Protein AF-W9H389-F1 (afdb_monomer_lite)

Sequence (97 aa):
MKTRSFRIDKRYYAYLRLVSDIKHALTQALAEEHAERGLTMADMARVLDVDRSHISRKLSGETNMTLETLADLAYALGRPVRVSLPPRDVESRQSGE

Structure (mmCIF, N/CA/C/O backbone):
data_AF-W9H389-F1
#
_entry.id   AF-W9H389-F1
#
loop_
_atom_site.group_PDB
_atom_site.id
_atom_site.type_symbol
_atom_site.label_atom_id
_atom_site.label_alt_id
_atom_site.label_comp_id
_atom_site.label_asym_id
_atom_site.label_entity_id
_atom_site.label_seq_id
_atom_site.pdbx_PDB_ins_code
_atom_site.Cartn_x
_atom_site.Cartn_y
_atom_site.Cartn_z
_atom_site.occupancy
_atom_site.B_iso_or_equiv
_atom_site.auth_seq_id
_atom_site.auth_comp_id
_atom_site.auth_asym_id
_atom_site.auth_atom_id
_atom_site.pdbx_PDB_model_num
ATOM 1 N N . MET A 1 1 ? 36.526 12.096 -2.432 1.00 42.72 1 MET A N 1
ATOM 2 C CA . MET A 1 1 ? 35.247 11.365 -2.288 1.00 42.72 1 MET A CA 1
ATOM 3 C C . MET A 1 1 ? 34.924 10.733 -3.639 1.00 42.72 1 MET A C 1
ATOM 5 O O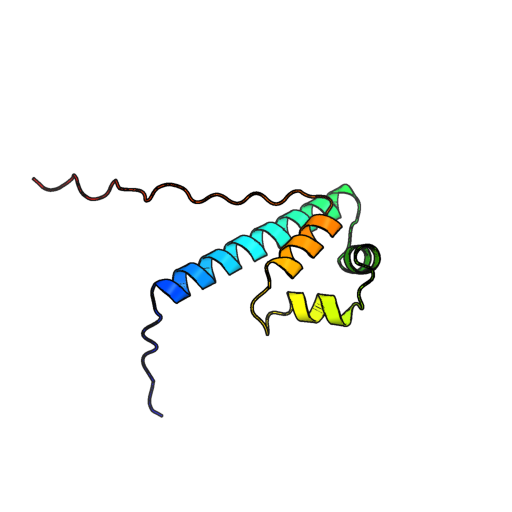 . MET A 1 1 ? 34.699 11.470 -4.587 1.00 42.72 1 MET A O 1
ATOM 9 N N . LYS A 1 2 ? 35.059 9.409 -3.807 1.00 34.62 2 LYS A N 1
ATOM 10 C CA . LYS A 1 2 ? 34.801 8.764 -5.108 1.00 34.62 2 LYS A CA 1
ATOM 11 C C . LYS A 1 2 ? 33.290 8.694 -5.322 1.00 34.62 2 LYS A C 1
ATOM 13 O O . LYS A 1 2 ? 32.633 7.856 -4.710 1.00 34.62 2 LYS A O 1
ATOM 18 N N . THR A 1 3 ? 32.755 9.556 -6.181 1.00 47.94 3 THR A N 1
ATOM 19 C CA . THR A 1 3 ? 31.381 9.467 -6.682 1.00 47.94 3 THR A CA 1
ATOM 20 C C . THR A 1 3 ? 31.270 8.184 -7.501 1.00 47.94 3 THR A C 1
ATOM 22 O O . THR A 1 3 ? 31.596 8.151 -8.687 1.00 47.94 3 THR A O 1
ATOM 25 N N . ARG A 1 4 ? 30.902 7.075 -6.848 1.00 49.12 4 ARG A N 1
ATOM 26 C CA . ARG A 1 4 ? 30.550 5.837 -7.543 1.00 49.12 4 ARG A CA 1
ATOM 27 C C . ARG A 1 4 ? 29.314 6.151 -8.375 1.00 49.12 4 ARG A C 1
ATOM 29 O O . ARG A 1 4 ? 28.227 6.302 -7.832 1.00 49.12 4 ARG A O 1
ATOM 36 N N . SER A 1 5 ? 29.505 6.283 -9.684 1.00 50.50 5 SER A N 1
ATOM 37 C CA . SER A 1 5 ? 28.424 6.253 -10.660 1.00 50.50 5 SER A CA 1
ATOM 38 C C . SER A 1 5 ? 27.608 4.983 -10.403 1.00 50.50 5 SER A C 1
ATOM 40 O O . SER A 1 5 ? 28.050 3.875 -10.709 1.00 50.50 5 SER A O 1
ATOM 42 N N . PHE A 1 6 ? 26.450 5.129 -9.758 1.00 57.75 6 PHE A N 1
ATOM 43 C CA . PHE A 1 6 ? 25.459 4.069 -9.691 1.00 57.75 6 PHE A CA 1
ATOM 44 C C . PHE A 1 6 ? 24.930 3.911 -11.115 1.00 57.75 6 PHE A C 1
ATOM 46 O O . PHE A 1 6 ? 24.046 4.643 -11.554 1.00 57.75 6 PHE A O 1
ATOM 53 N N . ARG A 1 7 ? 25.491 2.963 -11.869 1.00 60.41 7 ARG A N 1
ATOM 54 C CA . ARG A 1 7 ? 24.798 2.391 -13.025 1.00 60.41 7 ARG A CA 1
ATOM 55 C C . ARG A 1 7 ? 23.595 1.647 -12.462 1.00 60.41 7 ARG A C 1
ATOM 57 O O . ARG A 1 7 ? 23.687 0.468 -12.143 1.00 60.41 7 ARG A O 1
ATOM 64 N N . ILE A 1 8 ? 22.506 2.372 -12.234 1.00 67.06 8 ILE A N 1
ATOM 65 C CA . ILE A 1 8 ? 21.264 1.781 -11.759 1.00 67.06 8 ILE A CA 1
ATOM 66 C C . ILE A 1 8 ? 20.775 0.828 -12.857 1.00 67.06 8 ILE A C 1
ATOM 68 O O . ILE A 1 8 ? 20.525 1.246 -13.988 1.00 67.06 8 ILE A O 1
ATOM 72 N N . ASP A 1 9 ? 20.714 -0.464 -12.536 1.00 81.75 9 ASP A N 1
ATOM 73 C CA . ASP A 1 9 ? 20.277 -1.522 -13.448 1.00 81.75 9 ASP A CA 1
ATOM 74 C C . ASP A 1 9 ? 18.822 -1.262 -13.892 1.00 81.75 9 ASP A C 1
ATOM 76 O O . ASP A 1 9 ? 17.969 -0.902 -13.078 1.00 81.75 9 ASP A O 1
ATOM 80 N N . LYS A 1 10 ? 18.506 -1.480 -15.178 1.00 85.31 10 LYS A N 1
ATOM 81 C CA . LYS A 1 10 ? 17.125 -1.449 -15.701 1.00 85.31 10 LYS A CA 1
ATOM 82 C C . LYS A 1 10 ? 16.188 -2.349 -14.884 1.00 85.31 10 LYS A C 1
ATOM 84 O O . LYS A 1 10 ? 15.024 -2.003 -14.696 1.00 85.31 10 LYS A O 1
ATOM 89 N N . ARG A 1 11 ? 16.700 -3.469 -14.363 1.00 83.56 11 ARG A N 1
ATOM 90 C CA . ARG A 1 11 ? 15.987 -4.367 -13.442 1.00 83.56 11 ARG A CA 1
ATOM 91 C C . ARG A 1 11 ? 15.606 -3.663 -12.141 1.00 83.56 11 ARG A C 1
ATOM 93 O O . ARG A 1 11 ? 14.482 -3.817 -11.675 1.00 83.56 11 ARG A O 1
ATOM 100 N N . TYR A 1 12 ? 16.509 -2.856 -11.586 1.00 84.88 12 TYR A N 1
ATOM 101 C CA . TYR A 1 12 ? 16.245 -2.095 -10.368 1.00 84.88 12 TYR A CA 1
ATOM 102 C C . TYR A 1 12 ? 15.212 -0.987 -10.601 1.00 84.88 12 TYR A C 1
ATOM 104 O O . TYR A 1 12 ? 14.335 -0.798 -9.770 1.00 84.88 12 TYR A O 1
ATOM 112 N N . TYR A 1 13 ? 15.232 -0.311 -11.754 1.00 85.38 13 TYR A N 1
ATOM 113 C CA . TYR A 1 13 ? 14.175 0.649 -12.101 1.00 85.38 13 TYR A CA 1
ATOM 114 C C . TYR A 1 13 ? 12.796 0.000 -12.240 1.00 85.38 13 TYR A C 1
ATOM 116 O O . TYR A 1 13 ? 11.815 0.559 -11.755 1.00 85.38 13 TYR A O 1
ATOM 124 N N . ALA A 1 14 ? 12.713 -1.178 -12.868 1.00 86.56 14 ALA A N 1
ATOM 125 C CA . ALA A 1 14 ? 11.458 -1.925 -12.951 1.00 86.56 14 ALA A CA 1
ATOM 126 C C . ALA A 1 14 ? 10.934 -2.288 -11.551 1.00 86.56 14 ALA A C 1
ATOM 128 O O . ALA A 1 14 ? 9.749 -2.116 -11.274 1.00 86.56 14 ALA A O 1
ATOM 129 N N . TYR A 1 15 ? 11.832 -2.709 -10.655 1.00 86.50 15 TYR A N 1
ATOM 130 C CA . TYR A 1 15 ? 11.513 -2.955 -9.251 1.00 86.50 15 TYR A CA 1
ATOM 131 C C . TYR A 1 15 ? 11.000 -1.694 -8.534 1.00 86.50 15 TYR A C 1
ATOM 133 O O . TYR A 1 15 ? 9.925 -1.722 -7.940 1.00 86.50 15 TYR A O 1
ATOM 141 N N . LEU A 1 16 ? 11.726 -0.575 -8.622 1.00 86.69 16 LEU A N 1
ATOM 142 C CA . LEU A 1 16 ? 11.325 0.686 -7.990 1.00 86.69 16 LEU A CA 1
ATOM 143 C C . LEU A 1 16 ? 9.964 1.176 -8.486 1.00 86.69 16 LEU A C 1
ATOM 145 O O . LEU A 1 16 ? 9.155 1.643 -7.686 1.00 86.69 16 LEU A O 1
ATOM 149 N N . ARG A 1 17 ? 9.705 1.047 -9.792 1.00 88.19 17 ARG A N 1
ATOM 150 C CA . ARG A 1 17 ? 8.418 1.407 -10.390 1.00 88.19 17 ARG A CA 1
ATOM 151 C C . ARG A 1 17 ? 7.288 0.567 -9.806 1.00 88.19 17 ARG A C 1
ATOM 153 O O . ARG A 1 17 ? 6.328 1.137 -9.307 1.00 88.19 17 ARG A O 1
ATOM 160 N N . LEU A 1 18 ? 7.453 -0.757 -9.764 1.00 88.06 18 LEU A N 1
ATOM 161 C CA . LEU A 1 18 ? 6.474 -1.662 -9.157 1.00 88.06 18 LEU A CA 1
ATOM 162 C C . LEU A 1 18 ? 6.168 -1.280 -7.700 1.00 88.06 18 LEU A C 1
ATOM 164 O O . LEU A 1 18 ? 5.007 -1.201 -7.312 1.00 88.06 18 LEU A O 1
ATOM 168 N N . VAL A 1 19 ? 7.200 -1.013 -6.895 1.00 86.38 19 VAL A N 1
ATOM 169 C CA . VAL A 1 19 ? 7.017 -0.607 -5.492 1.00 86.38 19 VAL A CA 1
ATOM 170 C C . VAL A 1 19 ? 6.272 0.721 -5.388 1.00 86.38 19 VAL A C 1
ATOM 172 O O . VAL A 1 19 ? 5.401 0.863 -4.531 1.00 86.38 19 VAL A O 1
ATOM 175 N N . SER A 1 20 ? 6.610 1.692 -6.237 1.00 86.56 20 SER A N 1
ATOM 176 C CA . SER A 1 20 ? 5.943 2.995 -6.269 1.00 86.56 20 SER A CA 1
ATOM 177 C C . SER A 1 20 ? 4.463 2.857 -6.625 1.00 86.56 20 SER A C 1
ATOM 179 O O . SER A 1 20 ? 3.617 3.417 -5.929 1.00 86.56 20 SER A O 1
ATOM 181 N N . ASP A 1 21 ? 4.153 2.069 -7.656 1.00 90.56 21 ASP A N 1
ATOM 182 C CA . ASP A 1 21 ? 2.785 1.840 -8.125 1.00 90.56 21 ASP A CA 1
ATOM 183 C C . ASP A 1 21 ? 1.944 1.153 -7.034 1.00 90.56 21 ASP A C 1
ATOM 185 O O . ASP A 1 21 ? 0.836 1.596 -6.726 1.00 90.56 21 ASP A O 1
ATOM 189 N N . ILE A 1 22 ? 2.503 0.137 -6.363 1.00 90.56 22 ILE A N 1
ATOM 190 C CA . ILE A 1 22 ? 1.853 -0.545 -5.232 1.00 90.56 22 ILE A CA 1
ATOM 191 C C . ILE A 1 22 ? 1.599 0.421 -4.066 1.00 90.56 22 ILE A C 1
ATOM 193 O O . ILE A 1 22 ? 0.494 0.458 -3.525 1.00 90.56 22 ILE A O 1
ATOM 197 N N . LYS A 1 23 ? 2.600 1.219 -3.668 1.00 86.12 23 LYS A N 1
ATOM 198 C CA . LYS A 1 23 ? 2.451 2.191 -2.570 1.00 86.12 23 LYS A CA 1
ATOM 199 C C . LYS A 1 23 ? 1.376 3.227 -2.872 1.00 86.12 23 LYS A C 1
ATOM 201 O O . LYS A 1 23 ? 0.600 3.580 -1.982 1.00 86.12 23 LYS A O 1
ATOM 206 N N . HIS A 1 24 ? 1.330 3.707 -4.112 1.00 89.50 24 HIS A N 1
ATOM 207 C CA . HIS A 1 24 ? 0.315 4.654 -4.541 1.00 89.50 24 HIS A CA 1
ATOM 208 C C . HIS A 1 24 ? -1.083 4.032 -4.460 1.00 89.50 24 HIS A C 1
ATOM 210 O O . HIS A 1 24 ? -1.957 4.609 -3.818 1.00 89.50 24 HIS A O 1
ATOM 216 N N . ALA A 1 25 ? -1.264 2.824 -5.005 1.00 91.88 25 ALA A N 1
ATOM 217 C CA . ALA A 1 25 ? -2.540 2.110 -4.964 1.00 91.88 25 ALA A CA 1
ATOM 218 C C . ALA A 1 25 ? -3.038 1.867 -3.528 1.00 91.88 25 ALA A C 1
ATOM 220 O O . ALA A 1 25 ? -4.202 2.123 -3.231 1.00 91.88 25 ALA A O 1
ATOM 221 N N . LEU A 1 26 ? -2.155 1.440 -2.616 1.00 88.00 26 LEU A N 1
ATOM 222 C CA . LEU A 1 26 ? -2.494 1.258 -1.200 1.00 88.00 26 LEU A CA 1
ATOM 223 C C . LEU A 1 26 ? -2.891 2.572 -0.518 1.00 88.00 26 LEU A C 1
ATOM 225 O O . LEU A 1 26 ? -3.849 2.602 0.248 1.00 88.00 26 LEU A O 1
ATOM 229 N N . THR A 1 27 ? -2.169 3.659 -0.801 1.00 87.88 27 THR A N 1
ATOM 230 C CA . THR A 1 27 ? -2.458 4.976 -0.213 1.00 87.88 27 THR A CA 1
ATOM 231 C C . THR A 1 27 ? -3.805 5.512 -0.693 1.00 87.88 27 THR A C 1
ATOM 233 O O . THR A 1 27 ? -4.566 6.037 0.114 1.00 87.88 27 THR A O 1
ATOM 236 N N . GLN A 1 28 ? -4.118 5.357 -1.985 1.00 92.88 28 GLN A N 1
ATOM 237 C CA . GLN A 1 28 ? -5.422 5.739 -2.535 1.00 92.88 28 GLN A CA 1
ATOM 238 C C . GLN A 1 28 ? -6.544 4.905 -1.916 1.00 92.88 28 GLN A C 1
ATOM 240 O O . GLN A 1 28 ? -7.492 5.471 -1.384 1.00 92.88 28 GLN A O 1
ATOM 245 N N . ALA A 1 29 ? -6.387 3.579 -1.874 1.00 91.62 29 ALA A N 1
ATOM 246 C CA . ALA A 1 29 ? -7.372 2.698 -1.259 1.00 91.62 29 ALA A CA 1
ATOM 247 C C . ALA A 1 29 ? -7.628 3.050 0.213 1.00 91.62 29 ALA A C 1
ATOM 249 O O . ALA A 1 29 ? -8.774 3.114 0.639 1.00 91.62 29 ALA A O 1
ATOM 250 N N . LEU A 1 30 ? -6.579 3.340 0.986 1.00 88.75 30 LEU A N 1
ATOM 251 C CA . LEU A 1 30 ? -6.736 3.777 2.370 1.00 88.75 30 LEU A CA 1
ATOM 252 C C . LEU A 1 30 ? -7.480 5.112 2.480 1.00 88.75 30 LEU A C 1
ATOM 254 O O . LEU A 1 30 ? -8.319 5.258 3.362 1.00 88.75 30 LEU A O 1
ATOM 258 N N . ALA A 1 31 ? -7.171 6.084 1.619 1.00 90.00 31 ALA A N 1
ATOM 259 C CA . ALA A 1 31 ? -7.848 7.377 1.624 1.00 90.00 31 ALA A CA 1
ATOM 260 C C . ALA A 1 31 ? -9.342 7.236 1.289 1.00 90.00 31 ALA A C 1
ATOM 262 O O . ALA A 1 31 ? -10.173 7.853 1.953 1.00 90.00 31 ALA A O 1
ATOM 263 N N . GLU A 1 32 ? -9.677 6.391 0.313 1.00 93.88 32 GLU A N 1
ATOM 264 C CA . GLU A 1 32 ? -11.057 6.056 -0.052 1.00 93.88 32 GLU A CA 1
ATOM 265 C C . GLU A 1 32 ? -11.794 5.382 1.114 1.00 93.88 32 GLU A C 1
ATOM 267 O O . GLU A 1 32 ? -12.834 5.869 1.546 1.00 93.88 32 GLU A O 1
ATOM 272 N N . GLU A 1 33 ? -11.227 4.326 1.706 1.00 92.94 33 GLU A N 1
ATOM 273 C CA . GLU A 1 33 ? -11.855 3.630 2.838 1.00 92.94 33 GLU A CA 1
ATOM 274 C C . GLU A 1 33 ? -11.955 4.511 4.093 1.00 92.94 33 GLU A C 1
ATOM 276 O O . GLU A 1 33 ? -12.903 4.405 4.878 1.00 92.94 33 GLU A O 1
ATOM 281 N N . HIS A 1 34 ? -10.998 5.414 4.298 1.00 90.88 34 HIS A N 1
ATOM 282 C CA . HIS A 1 34 ? -11.083 6.398 5.367 1.00 90.88 34 HIS A CA 1
ATOM 283 C C . HIS A 1 34 ? -12.245 7.370 5.139 1.00 90.88 34 HIS A C 1
ATOM 285 O O . HIS A 1 34 ? -12.998 7.648 6.071 1.00 90.88 34 HIS A O 1
ATOM 291 N N . ALA A 1 35 ? -12.423 7.855 3.909 1.00 92.88 35 ALA A N 1
ATOM 292 C CA . ALA A 1 35 ? -13.517 8.754 3.561 1.00 92.88 35 ALA A CA 1
ATOM 293 C C . ALA A 1 35 ? -14.894 8.068 3.636 1.00 92.88 35 ALA A C 1
ATOM 295 O O . ALA A 1 35 ? -15.856 8.689 4.081 1.00 92.88 35 ALA A O 1
ATOM 296 N N . GLU A 1 36 ? -14.992 6.799 3.233 1.00 92.75 36 GLU A N 1
ATOM 297 C CA . GLU A 1 36 ? -16.261 6.063 3.179 1.00 92.75 36 GLU A CA 1
ATOM 298 C C . GLU A 1 36 ? -16.717 5.525 4.540 1.00 92.75 36 GLU A C 1
ATOM 300 O O . GLU A 1 36 ? -17.898 5.612 4.875 1.00 92.75 36 GLU A O 1
ATOM 305 N N . ARG A 1 37 ? -15.800 4.952 5.332 1.00 91.88 37 ARG A N 1
ATOM 306 C CA . ARG A 1 37 ? -16.145 4.245 6.581 1.00 91.88 37 ARG A CA 1
ATOM 307 C C . ARG A 1 37 ? -15.287 4.628 7.787 1.00 91.88 37 ARG A C 1
ATOM 309 O O . ARG A 1 37 ? -15.382 3.983 8.829 1.00 91.88 37 ARG A O 1
ATOM 316 N N . GLY A 1 38 ? -14.438 5.649 7.665 1.00 89.75 38 GLY A N 1
ATOM 317 C CA . GLY A 1 38 ? -13.566 6.102 8.751 1.00 89.75 38 GLY A CA 1
ATOM 318 C C . GLY A 1 38 ? -12.430 5.135 9.085 1.00 89.75 38 GLY A C 1
ATOM 319 O O . GLY A 1 38 ? -11.829 5.268 10.149 1.00 89.75 38 GLY A O 1
ATOM 320 N N . LEU A 1 39 ? -12.126 4.168 8.207 1.00 87.75 39 LEU A N 1
ATOM 321 C CA . LEU A 1 39 ? -11.078 3.174 8.445 1.00 87.75 39 LEU A CA 1
ATOM 322 C C . LEU A 1 39 ? -9.734 3.872 8.681 1.00 87.75 39 LEU A C 1
ATOM 324 O O . LEU A 1 39 ? -9.324 4.732 7.900 1.00 87.75 39 LEU A O 1
ATOM 328 N N . THR A 1 40 ? -9.024 3.501 9.744 1.00 85.25 40 THR A N 1
ATOM 329 C CA . THR A 1 40 ? -7.680 4.020 10.016 1.00 85.25 40 THR A CA 1
ATOM 330 C C . THR A 1 40 ? -6.618 2.928 9.940 1.00 85.25 40 THR A C 1
ATOM 332 O O . THR A 1 40 ? -6.889 1.731 10.026 1.00 85.25 40 THR A O 1
ATOM 335 N N . MET A 1 41 ? -5.353 3.350 9.875 1.00 76.81 41 MET A N 1
ATOM 336 C CA . MET A 1 41 ? -4.198 2.461 10.047 1.00 76.81 41 MET A CA 1
ATOM 337 C C . MET A 1 41 ? -4.254 1.638 11.342 1.00 76.81 41 MET A C 1
ATOM 339 O O . MET A 1 41 ? -3.767 0.510 11.377 1.00 76.81 41 MET A O 1
ATOM 343 N N . ALA A 1 42 ? -4.820 2.202 12.415 1.00 80.06 42 ALA A N 1
ATOM 344 C CA . ALA A 1 42 ? -4.969 1.499 13.684 1.00 80.06 42 ALA A CA 1
ATOM 345 C C . ALA A 1 42 ? -6.029 0.394 13.594 1.00 80.06 42 ALA A C 1
ATOM 347 O O . ALA A 1 42 ? -5.866 -0.653 14.211 1.00 80.06 42 ALA A O 1
ATOM 348 N N . ASP A 1 43 ? -7.075 0.598 12.795 1.00 83.19 43 ASP A N 1
ATOM 349 C CA . ASP A 1 43 ? -8.116 -0.405 12.580 1.00 83.19 43 ASP A CA 1
ATOM 350 C C . ASP A 1 43 ? -7.607 -1.553 11.717 1.00 83.19 43 ASP A C 1
ATOM 352 O O . ASP A 1 43 ? -7.809 -2.709 12.073 1.00 83.19 43 ASP A O 1
ATOM 356 N N . MET A 1 44 ? -6.836 -1.261 10.665 1.00 81.62 44 MET A N 1
ATOM 357 C CA . MET A 1 44 ? -6.162 -2.310 9.891 1.00 81.62 44 MET A CA 1
ATOM 358 C C . MET A 1 44 ? -5.218 -3.150 10.759 1.00 81.62 44 MET A C 1
ATOM 360 O O . MET A 1 44 ? -5.152 -4.364 10.593 1.00 81.62 44 MET A O 1
ATOM 364 N N . ALA A 1 45 ? -4.531 -2.532 11.725 1.00 79.25 45 ALA A N 1
ATOM 365 C CA . ALA A 1 45 ? -3.694 -3.264 12.672 1.00 79.25 45 ALA A CA 1
ATOM 366 C C . ALA A 1 45 ? -4.479 -4.210 13.579 1.00 79.25 45 ALA A C 1
ATOM 368 O O . ALA A 1 45 ? -4.026 -5.323 13.831 1.00 79.25 45 ALA A O 1
ATOM 369 N N . ARG A 1 46 ? -5.672 -3.795 14.011 1.00 82.19 46 ARG A N 1
ATOM 370 C CA . ARG A 1 46 ? -6.583 -4.651 14.778 1.00 82.19 46 ARG A CA 1
ATOM 371 C C . ARG A 1 46 ? -7.113 -5.809 13.937 1.00 82.19 46 ARG A C 1
ATOM 373 O O . ARG A 1 46 ? -7.149 -6.926 14.429 1.00 82.19 46 ARG A O 1
ATOM 380 N N . VAL A 1 47 ? -7.497 -5.553 12.683 1.00 81.88 47 VAL A N 1
ATOM 381 C CA . VAL A 1 47 ? -8.010 -6.590 11.765 1.00 81.88 47 VAL A CA 1
ATOM 382 C C . VAL A 1 47 ? -6.961 -7.663 11.488 1.00 81.88 47 VAL A C 1
ATOM 384 O O . VAL A 1 47 ? -7.296 -8.839 11.389 1.00 81.88 47 VAL A O 1
ATOM 387 N N . LEU A 1 48 ? -5.699 -7.260 11.368 1.00 79.94 48 LEU A N 1
ATOM 388 C CA . LEU A 1 48 ? -4.597 -8.173 11.090 1.00 79.94 48 LEU A CA 1
ATOM 389 C C . LEU A 1 48 ? -4.078 -8.915 12.326 1.00 79.94 48 LEU A C 1
ATOM 391 O O . LEU A 1 48 ? -3.226 -9.778 12.165 1.00 79.94 48 LEU A O 1
ATOM 395 N N . ASP A 1 49 ? -4.565 -8.588 13.528 1.00 76.94 49 ASP A N 1
ATOM 396 C CA . ASP A 1 49 ? -4.083 -9.137 14.806 1.00 76.94 49 ASP A CA 1
ATOM 397 C C . ASP A 1 49 ? -2.546 -9.103 14.937 1.00 76.94 49 ASP A C 1
ATOM 399 O O . ASP A 1 49 ? -1.898 -10.000 15.473 1.00 76.94 49 ASP A O 1
ATOM 403 N N . VAL A 1 50 ? -1.930 -8.045 14.402 1.00 70.88 50 VAL A N 1
ATOM 404 C CA . VAL A 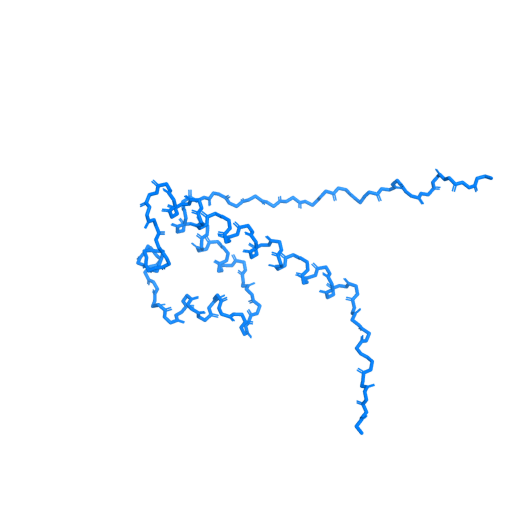1 50 ? -0.480 -7.833 14.461 1.00 70.88 50 VAL A CA 1
ATOM 405 C C . VAL A 1 50 ? -0.164 -6.578 15.254 1.00 70.88 50 VAL A C 1
ATOM 407 O O . VAL A 1 50 ? -0.872 -5.570 15.201 1.00 70.88 50 VAL A O 1
ATOM 410 N N . ASP A 1 51 ? 0.960 -6.616 15.965 1.00 62.28 51 ASP A N 1
ATOM 411 C CA . ASP A 1 51 ? 1.425 -5.465 16.727 1.00 62.28 51 ASP A CA 1
ATOM 412 C C . ASP A 1 51 ? 1.614 -4.241 15.808 1.00 62.28 51 ASP A C 1
ATOM 414 O O . ASP A 1 51 ? 2.140 -4.337 14.692 1.00 62.28 51 ASP A O 1
ATOM 418 N N . ARG A 1 52 ? 1.209 -3.054 16.277 1.00 57.94 52 ARG A N 1
ATOM 419 C CA . ARG A 1 52 ? 1.304 -1.788 15.525 1.00 57.94 52 ARG A CA 1
ATOM 420 C C . ARG A 1 52 ? 2.737 -1.500 15.058 1.00 57.94 52 ARG A C 1
ATOM 422 O O . ARG A 1 52 ? 2.932 -0.888 14.005 1.00 57.94 52 ARG A O 1
ATOM 429 N N . SER A 1 53 ? 3.740 -1.959 15.810 1.00 60.41 53 SER A N 1
ATOM 430 C CA . SER A 1 53 ? 5.156 -1.870 15.436 1.00 60.41 53 SER A CA 1
ATOM 431 C C . SER A 1 53 ? 5.519 -2.752 14.232 1.00 60.41 53 SER A C 1
ATOM 433 O O . SER A 1 53 ? 6.404 -2.388 13.456 1.00 60.41 53 SER A O 1
ATOM 435 N N . HIS A 1 54 ? 4.803 -3.860 14.023 1.00 63.28 54 HIS A N 1
ATOM 436 C CA . HIS A 1 54 ? 4.972 -4.782 12.901 1.00 63.28 54 HIS A CA 1
ATOM 437 C C . HIS A 1 54 ? 4.458 -4.166 11.590 1.00 63.28 54 HIS A C 1
ATOM 439 O O . HIS A 1 54 ? 5.154 -4.193 10.575 1.00 63.28 54 HIS A O 1
ATOM 445 N N . ILE A 1 55 ? 3.293 -3.508 11.628 1.00 64.19 55 ILE A N 1
ATOM 446 C CA . ILE A 1 55 ? 2.726 -2.780 10.477 1.00 64.19 55 ILE A CA 1
ATOM 447 C C . ILE A 1 55 ? 3.516 -1.516 10.164 1.00 64.19 55 ILE A C 1
ATOM 449 O O . ILE A 1 55 ? 3.833 -1.264 9.004 1.00 64.19 55 ILE A O 1
ATOM 453 N N . SER A 1 56 ? 3.881 -0.740 11.188 1.00 59.41 56 SER A N 1
ATOM 454 C CA . SER A 1 56 ? 4.687 0.466 10.998 1.00 59.41 56 SER A CA 1
ATOM 455 C C . SER A 1 56 ? 6.025 0.135 10.334 1.00 59.41 56 SER A C 1
ATOM 457 O O . SER A 1 56 ? 6.395 0.802 9.380 1.00 59.41 56 SER A O 1
ATOM 459 N N . ARG A 1 57 ? 6.699 -0.956 10.730 1.00 64.00 57 ARG A N 1
ATOM 460 C CA . ARG A 1 57 ? 7.953 -1.418 10.102 1.00 64.00 57 ARG A CA 1
ATOM 461 C C . ARG A 1 57 ? 7.758 -1.932 8.669 1.00 64.00 57 ARG A C 1
ATOM 463 O O . ARG A 1 57 ? 8.595 -1.674 7.809 1.00 64.00 57 ARG A O 1
ATOM 470 N N . LYS A 1 58 ? 6.642 -2.619 8.398 1.00 62.47 58 LYS A N 1
ATOM 471 C CA . LYS A 1 58 ? 6.240 -3.053 7.047 1.00 62.47 58 LYS A CA 1
ATOM 472 C C . LYS A 1 58 ? 5.934 -1.863 6.112 1.00 62.47 58 LYS A C 1
ATOM 474 O O . LYS A 1 58 ? 6.123 -1.975 4.902 1.00 62.47 58 LYS A O 1
ATOM 479 N N . LEU A 1 59 ? 5.501 -0.721 6.657 1.00 57.56 59 LEU A N 1
ATOM 480 C CA . LEU A 1 59 ? 5.100 0.475 5.900 1.00 57.56 59 LEU A CA 1
ATOM 481 C C . LEU A 1 59 ? 6.155 1.588 5.841 1.00 57.56 59 LEU A C 1
ATOM 483 O O . LEU A 1 59 ? 6.209 2.310 4.846 1.00 57.56 59 LEU A O 1
ATOM 487 N N . SER A 1 60 ? 6.998 1.730 6.868 1.00 52.72 60 SER A N 1
ATOM 488 C CA . SER A 1 60 ? 7.977 2.820 7.009 1.00 52.72 60 SER A CA 1
ATOM 489 C C . SER A 1 60 ? 9.150 2.728 6.031 1.00 52.72 60 SER A C 1
ATOM 491 O O . SER A 1 60 ? 9.897 3.690 5.883 1.00 52.72 60 SER A O 1
ATOM 493 N N . GLY A 1 61 ? 9.281 1.623 5.291 1.00 50.00 61 GLY A N 1
ATOM 494 C CA . GLY A 1 61 ? 10.080 1.605 4.068 1.00 50.00 61 GLY A CA 1
ATOM 495 C C . GLY A 1 61 ? 11.588 1.439 4.248 1.00 50.00 61 GLY A C 1
ATOM 496 O O . GLY A 1 61 ? 12.317 1.695 3.295 1.00 50.00 61 GLY A O 1
ATOM 497 N N . GLU A 1 62 ? 12.063 0.952 5.396 1.00 48.97 62 GLU A N 1
ATOM 498 C CA . GLU A 1 62 ? 13.461 0.500 5.531 1.00 48.97 62 GLU A CA 1
ATOM 499 C C . GLU A 1 62 ? 13.692 -0.906 4.951 1.00 48.97 62 GLU A C 1
ATOM 501 O O . GLU A 1 62 ? 14.825 -1.361 4.815 1.00 48.97 62 GLU A O 1
ATOM 506 N N . THR A 1 63 ? 12.628 -1.614 4.565 1.00 53.50 63 THR A N 1
ATOM 507 C CA . THR A 1 63 ? 12.708 -2.945 3.954 1.00 53.50 63 THR A CA 1
ATOM 508 C C . THR A 1 63 ? 11.786 -3.017 2.741 1.00 53.50 63 THR A C 1
ATOM 510 O O . THR A 1 63 ? 10.695 -2.445 2.744 1.00 53.50 63 THR A O 1
ATOM 513 N N . ASN A 1 64 ? 12.224 -3.711 1.686 1.00 66.31 64 ASN A N 1
ATOM 514 C CA . ASN A 1 64 ? 11.376 -4.055 0.546 1.00 66.31 64 ASN A CA 1
ATOM 515 C C . ASN A 1 64 ? 10.049 -4.650 1.050 1.00 66.31 64 ASN A C 1
ATOM 517 O O . ASN A 1 64 ? 10.062 -5.651 1.765 1.00 66.31 64 ASN A O 1
ATOM 521 N N . MET A 1 65 ? 8.916 -4.048 0.675 1.00 75.00 65 MET A N 1
ATOM 522 C CA . MET A 1 65 ? 7.591 -4.585 0.997 1.00 75.00 65 MET A CA 1
ATOM 523 C C . MET A 1 65 ? 7.461 -5.993 0.407 1.00 75.00 65 MET A C 1
ATOM 525 O O . MET A 1 65 ? 7.683 -6.190 -0.790 1.00 75.00 65 MET A O 1
ATOM 529 N N . THR A 1 66 ? 7.118 -6.972 1.244 1.00 80.69 66 THR A N 1
ATOM 530 C CA . THR A 1 66 ? 6.860 -8.343 0.790 1.00 80.69 66 THR A CA 1
ATOM 531 C C . THR A 1 66 ? 5.474 -8.442 0.154 1.00 80.69 66 THR A C 1
ATOM 533 O O . THR A 1 66 ? 4.570 -7.678 0.492 1.00 80.69 66 THR A O 1
ATOM 536 N N . LEU A 1 67 ? 5.273 -9.415 -0.740 1.00 84.31 67 LEU A N 1
ATOM 537 C CA . LEU A 1 67 ? 3.937 -9.702 -1.280 1.00 84.31 67 LEU A CA 1
ATOM 538 C C . LEU A 1 67 ? 2.948 -10.118 -0.181 1.00 84.31 67 LEU A C 1
ATOM 540 O O . LEU A 1 67 ? 1.773 -9.789 -0.271 1.00 84.31 67 LEU A O 1
ATOM 544 N N . GLU A 1 68 ? 3.434 -10.769 0.877 1.00 82.88 68 GLU A N 1
ATOM 545 C CA . GLU A 1 68 ? 2.656 -11.073 2.084 1.00 82.88 68 GLU A CA 1
ATOM 546 C C . GLU A 1 68 ? 2.137 -9.793 2.753 1.00 82.88 68 GLU A C 1
ATOM 548 O O . GLU A 1 68 ? 0.951 -9.672 3.013 1.00 82.88 68 GLU A O 1
ATOM 553 N N . THR A 1 69 ? 2.993 -8.781 2.930 1.00 82.12 69 THR A N 1
ATOM 554 C CA . THR A 1 69 ? 2.578 -7.472 3.465 1.00 82.12 69 THR A CA 1
ATOM 555 C C . THR A 1 69 ? 1.512 -6.808 2.599 1.00 82.12 69 THR A C 1
ATOM 557 O O . THR A 1 69 ? 0.562 -6.236 3.123 1.00 82.12 69 THR A O 1
ATOM 560 N N . LEU A 1 70 ? 1.662 -6.867 1.274 1.00 86.25 70 LEU A N 1
ATOM 561 C CA . LEU A 1 70 ? 0.651 -6.345 0.358 1.00 86.25 70 LEU A CA 1
ATOM 562 C C . LEU A 1 70 ? -0.685 -7.088 0.518 1.00 86.25 70 LEU A C 1
ATOM 564 O O . LEU A 1 70 ? -1.734 -6.447 0.555 1.00 86.25 70 LEU A O 1
ATOM 568 N N . ALA A 1 71 ? -0.644 -8.418 0.622 1.00 88.06 71 ALA A N 1
ATOM 569 C CA . ALA A 1 71 ? -1.830 -9.247 0.802 1.00 88.06 71 ALA A CA 1
ATOM 570 C C . ALA A 1 71 ? -2.536 -8.95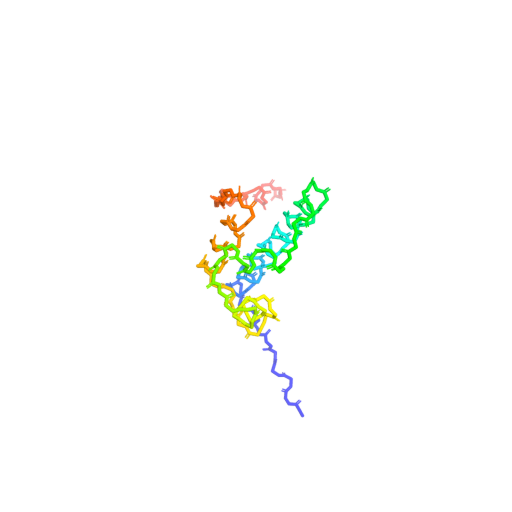6 2.136 1.00 88.06 71 ALA A C 1
ATOM 572 O O . ALA A 1 71 ? -3.750 -8.763 2.131 1.00 88.06 71 ALA A O 1
ATOM 573 N N . ASP A 1 72 ? -1.783 -8.835 3.234 1.00 86.75 72 ASP A N 1
ATOM 574 C CA . ASP A 1 72 ? -2.298 -8.442 4.551 1.00 86.75 72 ASP A CA 1
ATOM 575 C C . ASP A 1 72 ? -3.052 -7.107 4.459 1.00 86.75 72 ASP A C 1
ATOM 577 O O . ASP A 1 72 ? -4.208 -6.989 4.858 1.00 86.75 72 ASP A O 1
ATOM 581 N N . LEU A 1 73 ? -2.422 -6.083 3.879 1.00 86.06 73 LEU A N 1
ATOM 582 C CA . LEU A 1 73 ? -3.024 -4.753 3.779 1.00 86.06 73 LEU A CA 1
ATOM 583 C C . LEU A 1 73 ? -4.285 -4.758 2.910 1.00 86.06 73 LEU A C 1
ATOM 585 O O . LEU A 1 73 ? -5.287 -4.153 3.281 1.00 86.06 73 LEU A O 1
ATOM 589 N N . ALA A 1 74 ? -4.263 -5.459 1.777 1.00 90.44 74 ALA A N 1
ATOM 590 C CA . ALA A 1 74 ? -5.432 -5.583 0.915 1.00 90.44 74 ALA A CA 1
ATOM 591 C C . ALA A 1 74 ? -6.587 -6.323 1.612 1.00 90.44 74 ALA A C 1
ATOM 593 O O . ALA A 1 74 ? -7.736 -5.889 1.526 1.00 90.44 74 ALA A O 1
ATOM 594 N N . TYR A 1 75 ? -6.276 -7.386 2.362 1.00 89.81 75 TYR A N 1
ATOM 595 C CA . TYR A 1 75 ? -7.244 -8.096 3.196 1.00 89.81 75 TYR A CA 1
ATOM 596 C C . TYR A 1 75 ? -7.850 -7.177 4.264 1.00 89.81 75 TYR A C 1
ATOM 598 O O . TYR A 1 75 ? -9.070 -7.120 4.395 1.00 89.81 75 TYR A O 1
ATOM 606 N N . ALA A 1 76 ? -7.022 -6.396 4.965 1.00 89.06 76 ALA A N 1
ATOM 607 C CA . ALA A 1 76 ? -7.477 -5.452 5.986 1.00 89.06 76 ALA A CA 1
ATOM 608 C C . ALA A 1 76 ? -8.358 -4.326 5.418 1.00 89.06 76 ALA A C 1
ATOM 610 O O . ALA A 1 76 ? -9.277 -3.860 6.088 1.00 89.06 76 ALA A O 1
ATOM 611 N N . LEU A 1 77 ? -8.102 -3.918 4.172 1.00 89.44 77 LEU A N 1
ATOM 612 C CA . LEU A 1 77 ? -8.938 -2.979 3.418 1.00 89.44 77 LEU A CA 1
ATOM 613 C C . LEU A 1 77 ? -10.234 -3.623 2.894 1.00 89.44 77 LEU A C 1
ATOM 615 O O . LEU A 1 77 ? -11.108 -2.917 2.399 1.00 89.44 77 LEU A O 1
ATOM 619 N N . GLY A 1 78 ? -10.371 -4.952 2.956 1.00 90.31 78 GLY A N 1
ATOM 620 C CA . GLY A 1 78 ? -11.484 -5.677 2.344 1.00 90.31 78 GLY A CA 1
ATOM 621 C C . GLY A 1 78 ? -11.485 -5.594 0.814 1.00 90.31 78 GLY A C 1
ATOM 622 O O . GLY A 1 78 ? -12.546 -5.678 0.195 1.00 90.31 78 GLY A O 1
ATOM 623 N N . ARG A 1 79 ? -10.313 -5.403 0.192 1.00 91.75 79 ARG A N 1
ATOM 624 C CA . ARG A 1 79 ? -10.167 -5.184 -1.253 1.00 91.75 79 ARG A CA 1
ATOM 625 C C . ARG A 1 79 ? -9.392 -6.319 -1.927 1.00 91.75 79 ARG A C 1
ATOM 627 O O . ARG A 1 79 ? -8.358 -6.748 -1.419 1.00 91.75 79 ARG A O 1
ATOM 634 N N . PRO A 1 80 ? -9.831 -6.795 -3.105 1.00 92.31 80 PRO A N 1
ATOM 635 C CA . PRO A 1 80 ? -9.085 -7.794 -3.861 1.00 92.31 80 PRO A CA 1
ATOM 636 C C . PRO A 1 80 ? -7.863 -7.177 -4.560 1.00 92.31 80 PRO A C 1
ATOM 638 O O . PRO A 1 80 ? -7.945 -6.092 -5.136 1.00 92.31 80 PRO A O 1
ATOM 641 N N . VAL A 1 81 ? -6.747 -7.909 -4.599 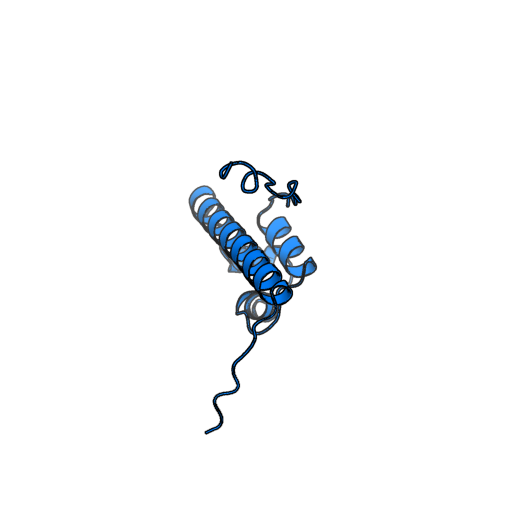1.00 91.75 81 VAL A N 1
ATOM 642 C CA . VAL A 1 81 ? -5.560 -7.537 -5.391 1.00 91.75 81 VAL A CA 1
ATOM 643 C C . VAL A 1 81 ? -5.683 -8.099 -6.808 1.00 91.75 81 VAL A C 1
ATOM 645 O O . VAL A 1 81 ? -5.974 -9.280 -6.990 1.00 91.75 81 VAL A O 1
ATOM 648 N N . ARG A 1 82 ? -5.420 -7.272 -7.827 1.00 92.75 82 ARG A N 1
ATOM 649 C CA . ARG A 1 82 ? -5.318 -7.698 -9.233 1.00 92.75 82 ARG A CA 1
ATOM 650 C C . ARG A 1 82 ? -3.942 -7.343 -9.786 1.00 92.75 82 ARG A C 1
ATOM 652 O O . ARG A 1 82 ? -3.504 -6.205 -9.655 1.00 92.75 82 ARG A O 1
ATOM 659 N N . VAL A 1 83 ? -3.282 -8.303 -10.430 1.00 90.69 83 VAL A N 1
ATOM 660 C CA . VAL A 1 83 ? -1.974 -8.120 -11.079 1.00 90.69 83 VAL A CA 1
ATOM 661 C C . VAL A 1 83 ? -2.125 -8.391 -12.571 1.00 90.69 83 VAL A C 1
ATOM 663 O O . VAL A 1 83 ? -2.738 -9.383 -12.959 1.00 90.69 83 VAL A O 1
ATOM 666 N N . SER A 1 84 ? -1.561 -7.519 -13.407 1.00 91.88 84 SER A N 1
ATOM 667 C CA . SER A 1 84 ? -1.513 -7.706 -14.860 1.00 91.88 84 SER A CA 1
ATOM 668 C C . SER A 1 84 ? -0.110 -7.416 -15.390 1.00 91.88 84 SER A C 1
ATOM 670 O O . SER A 1 84 ? 0.590 -6.547 -14.874 1.00 91.88 84 SER A O 1
ATOM 672 N N . LEU A 1 85 ? 0.310 -8.171 -16.405 1.00 90.50 85 LEU A N 1
ATOM 673 C CA . LEU A 1 85 ? 1.561 -7.968 -17.134 1.00 90.50 85 LEU A CA 1
ATOM 674 C C . LEU A 1 85 ? 1.197 -7.724 -18.602 1.00 90.50 85 LEU A C 1
ATOM 676 O O . LEU A 1 85 ? 1.104 -8.688 -19.365 1.00 90.50 85 LEU A O 1
ATOM 680 N N . PRO A 1 86 ? 0.901 -6.469 -18.987 1.00 89.19 86 PRO A N 1
ATOM 681 C CA . PRO A 1 86 ? 0.501 -6.162 -20.352 1.00 89.19 86 PRO A CA 1
ATOM 682 C C . PRO A 1 86 ? 1.626 -6.505 -21.342 1.00 89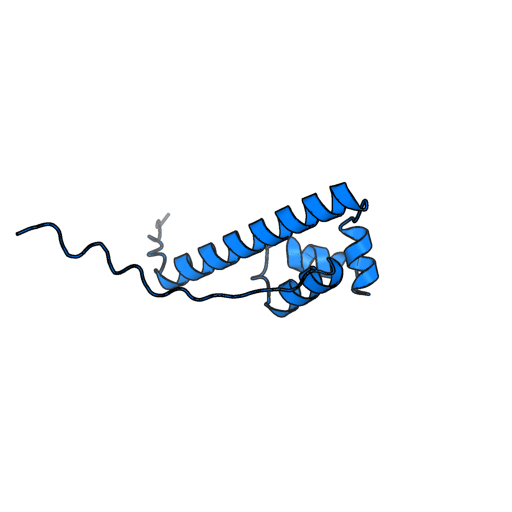.19 86 PRO A C 1
ATOM 684 O O . PRO A 1 86 ? 2.806 -6.525 -20.962 1.00 89.19 86 PRO A O 1
ATOM 687 N N . PRO A 1 87 ? 1.289 -6.790 -22.614 1.00 89.62 87 PRO A N 1
ATOM 688 C CA . PRO A 1 87 ? 2.294 -6.975 -23.651 1.00 89.62 87 PRO A CA 1
ATOM 689 C C . PRO A 1 87 ? 3.187 -5.733 -23.742 1.00 89.62 87 PRO A C 1
ATOM 691 O O . PRO A 1 87 ? 2.774 -4.619 -23.431 1.00 89.62 87 PRO A O 1
ATOM 694 N N . ARG A 1 88 ? 4.442 -5.924 -24.157 1.00 85.31 88 ARG A N 1
ATOM 695 C CA . ARG A 1 88 ? 5.346 -4.794 -24.400 1.00 85.31 88 ARG A CA 1
ATOM 696 C C . ARG A 1 88 ? 4.743 -3.941 -25.515 1.00 85.31 88 ARG A C 1
ATOM 698 O O . ARG A 1 88 ? 4.520 -4.488 -26.591 1.00 85.31 88 ARG A O 1
ATOM 705 N N . ASP A 1 89 ? 4.552 -2.643 -25.289 1.00 74.88 89 ASP A N 1
ATOM 706 C CA . ASP A 1 89 ? 4.214 -1.713 -26.370 1.00 74.88 89 ASP A CA 1
ATOM 707 C C . ASP A 1 89 ? 5.310 -1.790 -27.439 1.00 74.88 89 ASP A C 1
ATOM 709 O O . ASP A 1 89 ? 6.477 -1.463 -27.195 1.00 74.88 89 ASP A O 1
ATOM 713 N N . VAL A 1 90 ? 4.958 -2.316 -28.614 1.00 62.16 90 VAL A N 1
ATOM 714 C CA . VAL A 1 90 ? 5.886 -2.500 -29.744 1.00 62.16 90 VAL A CA 1
ATOM 715 C C . VAL A 1 90 ? 5.877 -1.283 -30.687 1.00 62.16 90 VAL A C 1
ATOM 717 O O . VAL A 1 90 ? 6.636 -1.246 -31.655 1.00 62.16 90 VAL A O 1
ATOM 720 N N . GLU A 1 91 ? 5.069 -0.258 -30.403 1.00 58.81 91 GLU A N 1
ATOM 721 C CA . GLU A 1 91 ? 4.757 0.861 -31.309 1.00 58.81 91 GLU A CA 1
ATOM 722 C C . GLU A 1 91 ? 5.815 1.980 -31.358 1.00 58.81 91 GLU A C 1
ATOM 724 O O . GLU A 1 91 ? 5.514 3.167 -31.322 1.00 58.81 91 GLU A O 1
ATOM 729 N N . SER A 1 92 ? 7.101 1.648 -31.482 1.00 55.59 92 SER A N 1
ATOM 730 C CA . SER A 1 92 ? 8.127 2.677 -31.765 1.00 55.59 92 SER A CA 1
ATOM 731 C C . SER A 1 92 ? 9.192 2.237 -32.766 1.00 55.59 92 SER A C 1
ATOM 733 O O . SER A 1 92 ? 10.310 2.743 -32.748 1.00 55.59 92 SER A O 1
ATOM 735 N N . ARG A 1 93 ? 8.878 1.277 -33.646 1.00 55.50 93 ARG A N 1
ATOM 736 C CA . ARG A 1 93 ? 9.805 0.815 -34.701 1.00 55.50 93 ARG A CA 1
ATOM 737 C C .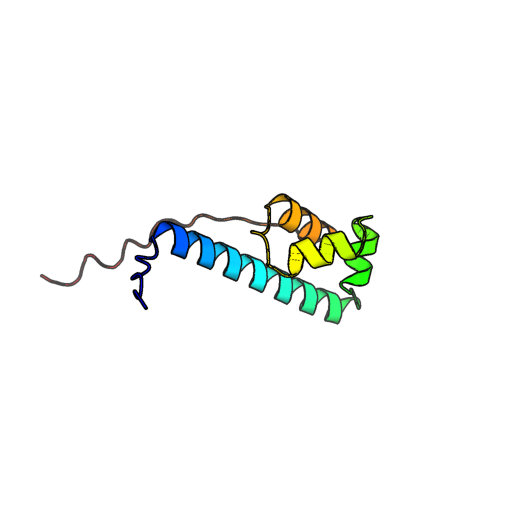 ARG A 1 93 ? 9.313 1.015 -36.133 1.00 55.50 93 ARG A C 1
ATOM 739 O O . ARG A 1 93 ? 9.946 0.499 -37.044 1.00 55.50 93 ARG A O 1
ATOM 746 N N . GLN A 1 94 ? 8.233 1.760 -36.347 1.00 55.09 94 GLN A N 1
ATOM 747 C CA . GLN A 1 94 ? 7.760 2.089 -37.695 1.00 55.09 94 GLN A CA 1
ATOM 748 C C . GLN A 1 94 ? 7.480 3.586 -37.799 1.00 55.09 94 GLN A C 1
ATOM 750 O O . GLN A 1 94 ? 6.352 4.034 -37.644 1.00 55.09 94 GLN A O 1
ATOM 755 N N . SER A 1 95 ? 8.541 4.366 -37.977 1.00 54.09 95 SER A N 1
ATOM 756 C CA . SER A 1 95 ? 8.518 5.729 -38.521 1.00 54.09 95 SER A CA 1
ATOM 757 C C . SER A 1 95 ? 9.965 6.114 -38.799 1.00 54.09 95 SER A C 1
ATOM 759 O O . SER A 1 95 ? 10.710 6.458 -37.882 1.00 54.09 95 SER A O 1
ATOM 761 N N . GLY A 1 96 ? 10.370 5.950 -40.052 1.00 53.59 96 GLY A N 1
ATOM 762 C CA . GLY A 1 96 ? 11.710 6.252 -40.539 1.00 53.59 96 GLY A CA 1
ATOM 763 C C . GLY A 1 96 ? 12.106 5.358 -41.708 1.00 53.59 96 GLY A C 1
ATOM 764 O O . GLY A 1 96 ? 13.134 4.690 -41.625 1.00 53.59 96 GLY A O 1
ATOM 765 N N . GLU A 1 97 ? 11.242 5.291 -42.726 1.00 47.00 97 GLU A N 1
ATOM 766 C CA . GLU A 1 97 ? 11.690 5.130 -44.118 1.00 47.00 97 GLU A CA 1
ATOM 767 C C . GLU A 1 97 ? 12.328 6.442 -44.590 1.00 47.00 97 GLU A C 1
ATOM 769 O O . GLU A 1 97 ? 11.862 7.514 -44.128 1.00 47.00 97 GLU A O 1
#

Secondary structure (DSSP, 8-state):
---------HHHHHHHHHHHHHHHHHHHHHHHHHHHH---HHHHHHHTT--HHHHHHHHSSSSPPPHHHHHHHHHHTT-------PPP--TTSS---

Radius of gyration: 18.47 Å; chains: 1; bounding box: 52×22×61 Å

InterPro domains:
  IPR001387 Cro/C1-type, helix-turn-helix domain [PF01381] (36-81)
  IPR001387 Cro/C1-type, helix-turn-helix domain [PS50943] (36-84)
  IPR001387 Cro/C1-type, helix-turn-helix domain [SM00530] (29-84)
  IPR001387 Cro/C1-type, helix-turn-helix domain [cd00093] (36-81)
  IPR010982 Lambda repressor-like, DNA-binding domain superfamily [G3DSA:1.10.260.40] (19-86)
  IPR010982 Lambda repressor-like, DNA-binding domain superfamily [SSF47413] (22-89)

pLDDT: mean 77.17, std 15.4, range [34.62, 93.88]

Foldseek 3Di:
DDPPPPPPDPVNVVLVVVQVVLLVVLVVLQVVCCVVPVDDLVQLCVVLVHDSVVLCVLNVPPDDRDVVNSVSSCVSSVHDDDDDDDDPPPPPPPDDD

Organism: NCBI:txid1385369